Protein AF-A0A4S3PMP7-F1 (afdb_monomer_lite)

Foldseek 3Di:
DPVLLVVLLVCLLVLLVVCLVVLPLVSLLVSLVSCVVVLVVLCPDPVQNNVSNCLSVLSVQLSVCSVVVNSVSSVVSNVVSVVVVVVVVVVVVVD

Organism: NCBI:txid1033734

Secondary structure (DSSP, 8-state):
--TTHHHHHHHHHHHHHHHHHHT-HHHHHHHHHHTHHHHHHHHTSTTTGGGGGHHHHHHHHHHHHHHTT-HHHHHHHHHHHHHHHHHHHHHHHT-

Radius of gyration: 13.04 Å; chains: 1; bounding box: 34×22×33 Å

pLDDT: mean 93.09, std 7.18, range [51.31, 97.94]

Sequence (95 aa):
MEFLFWPFMISSLILSILAVRLKKPSMLVISSILLLPMALYLAATPRFEIWGLVFPLFYVGAAVSLAKRIKWLSLLLIAPNFILIGWIGFSVMNQ

Structure (mmCIF, N/CA/C/O backbone):
data_AF-A0A4S3PMP7-F1
#
_entry.id   AF-A0A4S3PMP7-F1
#
loop_
_atom_site.group_PDB
_atom_site.id
_atom_site.type_symbol
_atom_site.label_atom_id
_atom_site.label_alt_id
_atom_site.label_comp_id
_atom_site.label_asym_id
_atom_site.label_entity_id
_atom_site.label_seq_id
_atom_site.pdbx_PDB_ins_code
_atom_site.Cartn_x
_atom_site.Cartn_y
_atom_site.Cartn_z
_atom_site.occupancy
_atom_site.B_iso_or_equiv
_atom_site.auth_seq_id
_atom_site.auth_comp_id
_atom_site.auth_asym_id
_atom_site.auth_atom_id
_atom_site.pdbx_PDB_model_num
ATOM 1 N N . MET A 1 1 ? 4.835 9.580 -17.888 1.00 51.31 1 MET A N 1
ATOM 2 C CA . MET A 1 1 ? 4.115 8.794 -16.858 1.00 51.31 1 MET A CA 1
ATOM 3 C C . MET A 1 1 ? 5.016 8.368 -15.692 1.00 51.31 1 MET A C 1
ATOM 5 O O . MET A 1 1 ? 4.489 8.113 -14.622 1.00 51.31 1 MET A O 1
ATOM 9 N N . GLU A 1 2 ? 6.348 8.339 -15.836 1.00 62.03 2 GLU A N 1
ATOM 10 C CA . GLU A 1 2 ? 7.266 7.846 -14.786 1.00 62.03 2 GLU A CA 1
ATOM 11 C C . GLU A 1 2 ? 7.484 8.817 -13.612 1.00 62.03 2 GLU A C 1
ATOM 13 O O . GLU A 1 2 ? 7.717 8.386 -12.487 1.00 62.03 2 GLU A O 1
ATOM 18 N N . PHE A 1 3 ? 7.344 10.129 -13.831 1.00 66.38 3 PHE A N 1
ATOM 19 C CA . PHE A 1 3 ? 7.658 11.128 -12.801 1.00 66.38 3 PHE A CA 1
ATOM 20 C C . PHE A 1 3 ? 6.729 11.075 -11.574 1.00 66.38 3 PHE A C 1
ATOM 22 O O . PHE A 1 3 ? 7.154 11.370 -10.463 1.00 66.38 3 PHE A O 1
ATOM 29 N N . LEU A 1 4 ? 5.465 10.674 -11.752 1.00 73.75 4 LEU A N 1
ATOM 30 C CA . LEU A 1 4 ? 4.482 10.597 -10.659 1.00 73.75 4 LEU A CA 1
ATOM 31 C C . LEU A 1 4 ? 4.506 9.255 -9.913 1.00 73.75 4 LEU A C 1
ATOM 33 O O . LEU A 1 4 ? 3.920 9.142 -8.838 1.00 73.75 4 LEU A O 1
ATOM 37 N N . PHE A 1 5 ? 5.209 8.258 -10.449 1.00 84.75 5 PHE A N 1
ATOM 38 C CA . PHE A 1 5 ? 5.272 6.910 -9.891 1.00 84.75 5 PHE A CA 1
ATOM 39 C C . PHE A 1 5 ? 5.880 6.906 -8.482 1.00 84.75 5 PHE A C 1
ATOM 41 O O . PHE A 1 5 ? 5.250 6.476 -7.515 1.00 84.75 5 PHE A O 1
ATOM 48 N N . TRP A 1 6 ? 7.083 7.467 -8.352 1.00 89.62 6 TRP A N 1
ATOM 49 C CA . TRP A 1 6 ? 7.826 7.535 -7.095 1.00 89.62 6 TRP A CA 1
ATOM 50 C C . TRP A 1 6 ? 7.152 8.403 -6.026 1.00 89.62 6 TRP A C 1
ATOM 52 O O . TRP A 1 6 ? 6.952 7.903 -4.914 1.00 89.62 6 TRP A O 1
ATOM 62 N N . PRO A 1 7 ? 6.737 9.653 -6.323 1.00 92.81 7 PRO A N 1
ATOM 63 C CA . PRO A 1 7 ? 6.038 10.484 -5.351 1.00 92.81 7 PRO A CA 1
ATOM 64 C C . PRO A 1 7 ? 4.777 9.823 -4.800 1.00 92.81 7 PRO A C 1
ATOM 66 O O . PRO A 1 7 ? 4.539 9.904 -3.596 1.00 92.81 7 PRO A O 1
ATOM 69 N N . PHE A 1 8 ? 3.986 9.139 -5.633 1.00 93.88 8 PHE A N 1
ATOM 70 C CA . PHE A 1 8 ? 2.772 8.465 -5.172 1.00 93.88 8 PHE A CA 1
ATOM 71 C C . PHE A 1 8 ? 3.062 7.220 -4.337 1.00 93.88 8 PHE A C 1
ATOM 73 O O . PHE A 1 8 ? 2.442 7.058 -3.285 1.00 93.88 8 PHE A O 1
ATOM 80 N N . MET A 1 9 ? 4.041 6.394 -4.722 1.00 93.69 9 MET A N 1
ATOM 81 C CA . MET A 1 9 ? 4.471 5.259 -3.898 1.00 93.69 9 MET A CA 1
ATOM 82 C C . MET A 1 9 ? 4.947 5.712 -2.516 1.00 93.69 9 MET A C 1
ATOM 84 O O . MET A 1 9 ? 4.442 5.228 -1.504 1.00 93.69 9 MET A O 1
ATOM 88 N N . ILE A 1 10 ? 5.869 6.677 -2.458 1.00 94.81 10 ILE A N 1
ATOM 89 C CA . ILE A 1 10 ? 6.423 7.176 -1.191 1.00 94.81 10 ILE A CA 1
ATOM 90 C C . ILE A 1 10 ? 5.315 7.819 -0.350 1.00 94.81 10 ILE A C 1
ATOM 92 O O . ILE A 1 10 ? 5.189 7.532 0.843 1.00 94.81 10 ILE A O 1
ATOM 96 N N . SER A 1 11 ? 4.462 8.632 -0.978 1.00 96.00 11 SER A N 1
ATOM 97 C CA . SER A 1 11 ? 3.318 9.252 -0.307 1.00 96.00 11 SER A CA 1
ATOM 98 C C . SER A 1 11 ? 2.364 8.200 0.261 1.00 96.00 11 SER A C 1
ATOM 100 O O . SER A 1 11 ? 1.913 8.357 1.391 1.00 96.00 11 SER A O 1
ATOM 102 N N . SER A 1 12 ? 2.103 7.097 -0.453 1.00 96.62 12 SER A N 1
ATOM 103 C CA . SER A 1 12 ? 1.248 6.004 0.032 1.00 96.62 12 SER A CA 1
ATOM 104 C C . SER A 1 12 ? 1.792 5.357 1.314 1.00 96.62 12 SER A C 1
ATOM 106 O O . SER A 1 12 ? 1.018 5.142 2.256 1.00 96.62 12 SER A O 1
ATOM 108 N N . LEU A 1 13 ? 3.116 5.141 1.396 1.00 96.69 13 LEU A N 1
ATOM 109 C CA . LEU A 1 13 ? 3.795 4.593 2.573 1.00 96.69 13 LEU A CA 1
ATOM 110 C C . LEU A 1 13 ? 3.666 5.543 3.765 1.00 96.69 13 LEU A C 1
ATOM 112 O O . LEU A 1 13 ? 3.219 5.129 4.838 1.00 96.69 13 LEU A O 1
ATOM 116 N N . ILE A 1 14 ? 3.996 6.823 3.570 1.00 97.50 14 ILE A N 1
ATOM 117 C CA . ILE A 1 14 ? 3.908 7.847 4.620 1.00 97.50 14 ILE A CA 1
ATOM 118 C C . ILE A 1 14 ? 2.470 7.943 5.136 1.00 97.50 14 ILE A C 1
ATOM 120 O O . ILE A 1 14 ? 2.233 7.900 6.347 1.00 97.50 14 ILE A O 1
ATOM 124 N N . LEU A 1 15 ? 1.498 8.005 4.224 1.00 97.31 15 LEU A N 1
ATOM 125 C CA . LEU A 1 15 ? 0.084 8.098 4.567 1.00 97.31 15 LEU A CA 1
ATOM 126 C C . LEU A 1 15 ? -0.397 6.850 5.323 1.00 97.31 15 LEU A C 1
ATOM 128 O O . LEU A 1 15 ? -1.182 6.978 6.258 1.00 97.31 15 LEU A O 1
ATOM 132 N N . SER A 1 16 ? 0.129 5.662 5.002 1.00 96.88 16 SER A N 1
ATOM 133 C CA . SER A 1 16 ? -0.219 4.423 5.706 1.00 96.88 16 SER A CA 1
ATOM 134 C C . SER A 1 16 ? 0.292 4.400 7.152 1.00 96.88 16 SER A C 1
ATOM 136 O O . SER A 1 16 ? -0.435 3.993 8.061 1.00 96.88 16 SER A O 1
ATOM 138 N N . ILE A 1 17 ? 1.495 4.931 7.403 1.00 96.94 17 ILE A N 1
ATOM 139 C CA . ILE A 1 17 ? 2.038 5.084 8.762 1.00 96.94 17 ILE A CA 1
ATOM 140 C C . ILE A 1 17 ? 1.186 6.082 9.547 1.00 96.94 17 ILE A C 1
ATOM 142 O O . ILE A 1 17 ? 0.796 5.808 10.687 1.00 96.94 17 ILE A O 1
ATOM 146 N N . LEU A 1 18 ? 0.869 7.229 8.937 1.00 97.38 18 LEU A N 1
ATOM 147 C CA . LEU A 1 18 ? 0.005 8.240 9.545 1.00 97.38 18 LEU A CA 1
ATOM 148 C C . LEU A 1 18 ? -1.382 7.672 9.855 1.00 97.38 18 LEU A C 1
ATOM 150 O O . LEU A 1 18 ? -1.899 7.914 10.943 1.00 97.38 18 LEU A O 1
ATOM 154 N N . ALA A 1 19 ? -1.950 6.857 8.967 1.00 96.56 19 ALA A N 1
ATOM 155 C CA . ALA A 1 19 ? -3.245 6.223 9.166 1.00 96.56 19 ALA A CA 1
ATOM 156 C C . ALA A 1 19 ? -3.279 5.350 10.424 1.00 96.56 19 ALA A C 1
ATOM 158 O O . ALA A 1 19 ? -4.191 5.478 11.243 1.00 96.56 19 ALA A O 1
ATOM 159 N N . VAL A 1 20 ? -2.264 4.498 10.615 1.00 95.75 20 VAL A N 1
ATOM 160 C CA . VAL A 1 20 ? -2.164 3.611 11.784 1.00 95.75 20 VAL A CA 1
ATOM 161 C C . VAL A 1 20 ? -1.926 4.413 13.066 1.00 95.75 20 VAL A C 1
ATOM 163 O O . VAL A 1 20 ? -2.574 4.145 14.081 1.00 95.75 20 VAL A O 1
ATOM 166 N N . ARG A 1 21 ? -1.055 5.433 13.029 1.00 96.00 21 ARG A N 1
ATOM 167 C CA . ARG A 1 21 ? -0.775 6.302 14.189 1.00 96.00 21 ARG A CA 1
ATOM 168 C C . ARG A 1 21 ? -1.999 7.115 14.611 1.00 96.00 21 ARG A C 1
ATOM 170 O O . ARG A 1 21 ? -2.336 7.146 15.792 1.00 96.00 21 ARG A O 1
ATOM 177 N N . LEU A 1 22 ? -2.690 7.720 13.646 1.00 96.25 22 LEU A N 1
ATOM 178 C CA . LEU A 1 22 ? -3.891 8.533 13.863 1.00 96.25 22 LEU A CA 1
ATOM 179 C C . LEU A 1 22 ? -5.167 7.690 14.017 1.00 96.25 22 LEU A C 1
ATOM 181 O O . LEU A 1 22 ? -6.227 8.246 14.294 1.00 96.25 22 LEU A O 1
ATOM 185 N N . LYS A 1 23 ? -5.081 6.361 13.847 1.00 93.81 23 LYS A N 1
ATOM 186 C CA . LYS A 1 23 ? -6.212 5.415 13.855 1.00 93.81 23 LYS A CA 1
ATOM 187 C C . LYS A 1 23 ? -7.318 5.793 12.852 1.00 93.81 23 LYS A C 1
ATOM 189 O O . LYS A 1 23 ? -8.498 5.585 13.126 1.00 93.81 23 LYS A O 1
ATOM 194 N N . LYS A 1 24 ? -6.946 6.356 11.697 1.00 96.12 24 LYS A N 1
ATOM 195 C CA . LYS A 1 24 ? -7.873 6.810 10.645 1.00 96.12 24 LYS A CA 1
ATOM 196 C C . LYS A 1 24 ? -7.863 5.830 9.463 1.00 96.12 24 LYS A C 1
ATOM 198 O O . LYS A 1 24 ? -6.997 5.952 8.600 1.00 96.12 24 LYS A O 1
ATOM 203 N N . PRO A 1 25 ? -8.813 4.878 9.371 1.00 94.19 25 PRO A N 1
ATOM 204 C CA . PRO A 1 25 ? -8.822 3.872 8.303 1.00 94.19 25 PRO A CA 1
ATOM 205 C C . PRO A 1 25 ? -9.028 4.468 6.905 1.00 94.19 25 PRO A C 1
ATOM 207 O O . PRO A 1 25 ? -8.518 3.917 5.935 1.00 94.19 25 PRO A O 1
ATOM 210 N N . SER A 1 26 ? -9.692 5.623 6.787 1.00 96.38 26 SER A N 1
ATOM 211 C CA . SER A 1 26 ? -9.862 6.326 5.508 1.00 96.38 26 SER A CA 1
ATOM 212 C C . SER A 1 26 ? -8.531 6.692 4.843 1.00 96.38 26 SER A C 1
ATOM 214 O O . SER A 1 26 ? -8.429 6.651 3.621 1.00 96.38 26 SER A O 1
ATOM 216 N N . MET A 1 27 ? -7.485 6.975 5.625 1.00 97.25 27 MET A N 1
ATOM 217 C CA . MET A 1 27 ? -6.153 7.260 5.085 1.00 97.25 27 MET A CA 1
ATOM 218 C C . MET A 1 27 ? -5.524 6.029 4.416 1.00 97.25 27 MET A C 1
ATOM 220 O O . MET A 1 27 ? -4.829 6.188 3.422 1.00 97.25 27 MET A O 1
ATOM 224 N N . LEU A 1 28 ? -5.816 4.805 4.877 1.00 97.06 28 LEU A N 1
ATOM 225 C CA . LEU A 1 28 ? -5.344 3.582 4.211 1.00 97.06 28 LEU A CA 1
ATOM 226 C C . LEU A 1 28 ? -6.055 3.338 2.875 1.00 97.06 28 LEU A C 1
ATOM 228 O O . LEU A 1 28 ? -5.435 2.853 1.933 1.00 97.06 28 LEU A O 1
ATOM 232 N N . VAL A 1 29 ? -7.328 3.725 2.759 1.00 97.44 29 VAL A N 1
ATOM 233 C CA . VAL A 1 29 ? -8.046 3.676 1.474 1.00 97.44 29 VAL A CA 1
ATOM 234 C C . VAL A 1 29 ? -7.412 4.643 0.475 1.00 97.44 29 VAL A C 1
ATOM 236 O O . VAL A 1 29 ? -7.175 4.278 -0.672 1.00 97.44 29 VAL A O 1
ATOM 239 N N . ILE A 1 30 ? -7.055 5.849 0.923 1.00 97.31 30 ILE A N 1
ATOM 240 C CA . ILE A 1 30 ? -6.335 6.814 0.086 1.00 97.31 30 ILE A CA 1
ATOM 241 C C . ILE A 1 30 ? -4.961 6.247 -0.312 1.00 97.31 30 ILE A C 1
ATOM 243 O O . ILE A 1 30 ? -4.637 6.254 -1.496 1.00 97.31 30 ILE A O 1
ATOM 247 N N . SER A 1 31 ? -4.198 5.657 0.621 1.00 96.81 31 SER A N 1
ATOM 248 C CA . SER A 1 31 ? -2.942 4.954 0.300 1.00 96.81 31 SER A CA 1
ATOM 249 C C . SER A 1 31 ? -3.126 3.884 -0.779 1.00 96.81 31 SER A C 1
ATOM 251 O O . SER A 1 31 ? -2.299 3.795 -1.680 1.00 96.81 31 SER A O 1
ATOM 253 N N . SER A 1 32 ? -4.214 3.107 -0.727 1.00 96.56 32 SER A N 1
ATOM 254 C CA . SER A 1 32 ? -4.540 2.107 -1.753 1.00 96.56 32 SER A CA 1
ATOM 255 C C . SER A 1 32 ? -4.682 2.723 -3.141 1.00 96.56 32 SER A C 1
ATOM 257 O O . SER A 1 32 ? -4.193 2.146 -4.106 1.00 96.56 32 SER A O 1
ATOM 259 N N . ILE A 1 33 ? -5.338 3.881 -3.248 1.00 96.44 33 ILE A N 1
ATOM 260 C CA . ILE A 1 33 ? -5.541 4.575 -4.526 1.00 96.44 33 ILE A CA 1
ATOM 261 C C . ILE A 1 33 ? -4.211 5.121 -5.053 1.00 96.44 33 ILE A C 1
ATOM 263 O O . ILE A 1 33 ? -3.903 4.939 -6.229 1.00 96.44 33 ILE A O 1
ATOM 267 N N . L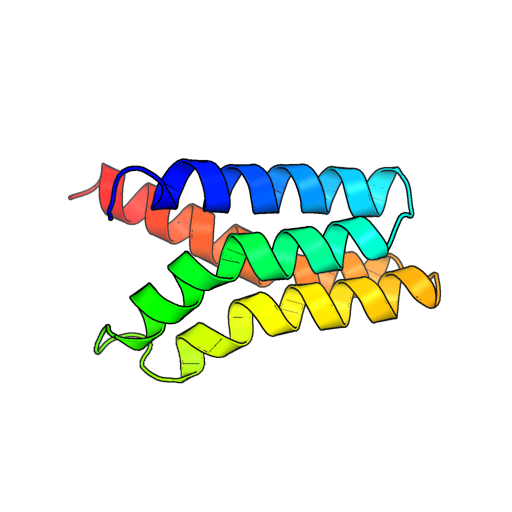EU A 1 34 ? -3.387 5.726 -4.187 1.00 95.56 34 LEU A N 1
ATOM 268 C CA . LEU A 1 34 ? -2.051 6.196 -4.575 1.00 95.56 34 LEU A CA 1
ATOM 269 C C . LEU A 1 34 ? -1.137 5.058 -5.047 1.00 95.56 34 LEU A C 1
ATOM 271 O O . LEU A 1 34 ? -0.239 5.294 -5.849 1.00 95.56 34 LEU A O 1
ATOM 275 N N . LEU A 1 35 ? -1.359 3.833 -4.567 1.00 94.50 35 LEU A N 1
ATOM 276 C CA . LEU A 1 35 ? -0.578 2.664 -4.958 1.00 94.50 35 LEU A CA 1
ATOM 277 C C . LEU A 1 35 ? -1.025 2.058 -6.308 1.00 94.50 35 LEU A C 1
ATOM 279 O O . LEU A 1 35 ? -0.317 1.218 -6.862 1.00 94.50 35 LEU A O 1
ATOM 283 N N . LEU A 1 36 ? -2.171 2.468 -6.869 1.00 93.75 36 LEU A N 1
ATOM 284 C CA . LEU A 1 36 ? -2.703 1.900 -8.118 1.00 93.75 36 LEU A CA 1
ATOM 285 C C . LEU A 1 36 ? -1.764 2.048 -9.323 1.00 93.75 36 LEU A C 1
ATOM 287 O O . LEU A 1 36 ? -1.589 1.056 -10.028 1.00 93.75 36 LEU A O 1
ATOM 291 N N . PRO A 1 37 ? -1.122 3.207 -9.579 1.00 91.50 37 PRO A N 1
ATOM 292 C CA . PRO A 1 37 ? -0.178 3.327 -10.689 1.00 91.50 37 PRO A CA 1
ATOM 293 C C . PRO A 1 37 ? 0.973 2.317 -10.585 1.00 91.50 37 PRO A C 1
ATOM 295 O O . PRO A 1 37 ? 1.371 1.739 -11.593 1.00 91.50 37 PRO A O 1
ATOM 298 N N . MET A 1 38 ? 1.453 2.044 -9.364 1.00 91.25 38 MET A N 1
ATOM 299 C CA . MET A 1 38 ? 2.463 1.014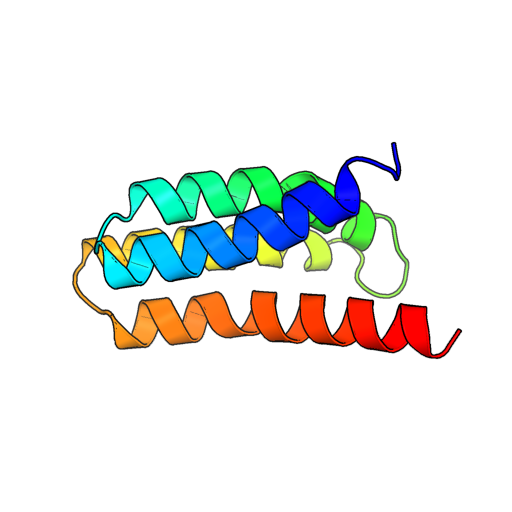 -9.107 1.00 91.25 38 MET A CA 1
ATOM 300 C C . MET A 1 38 ? 1.935 -0.392 -9.373 1.00 91.25 38 MET A C 1
ATOM 302 O O . MET A 1 38 ? 2.594 -1.184 -10.039 1.00 91.25 38 MET A O 1
ATOM 306 N N . ALA A 1 39 ? 0.741 -0.696 -8.878 1.00 92.75 39 ALA A N 1
ATOM 307 C CA . ALA A 1 39 ? 0.114 -1.997 -9.058 1.00 92.75 39 ALA A CA 1
ATOM 308 C C . ALA A 1 39 ? -0.138 -2.321 -10.538 1.00 92.75 39 ALA A C 1
ATOM 310 O O . ALA A 1 39 ? 0.151 -3.428 -10.985 1.00 92.75 39 ALA A O 1
ATOM 311 N N . LEU A 1 40 ? -0.623 -1.339 -11.304 1.00 92.12 40 LEU A N 1
ATOM 312 C CA . LEU A 1 40 ? -0.841 -1.458 -12.747 1.00 92.12 40 LEU A CA 1
ATOM 313 C C . LEU A 1 40 ? 0.477 -1.627 -13.506 1.00 92.12 40 LEU A C 1
ATOM 315 O O . LEU A 1 40 ? 0.555 -2.451 -14.412 1.00 92.12 40 LEU A O 1
ATOM 319 N N . TYR A 1 41 ? 1.520 -0.888 -13.115 1.00 89.94 41 TYR A N 1
ATOM 320 C CA . TYR A 1 41 ? 2.853 -1.043 -13.691 1.00 89.94 41 TYR A CA 1
ATOM 321 C C . TYR A 1 41 ? 3.407 -2.449 -13.456 1.00 89.94 41 TYR A C 1
ATOM 323 O O . TYR A 1 41 ? 3.801 -3.114 -14.408 1.00 89.94 41 TYR A O 1
ATOM 331 N N . LEU A 1 42 ? 3.379 -2.932 -12.210 1.00 89.56 42 LEU A N 1
ATOM 332 C CA . LEU A 1 42 ? 3.809 -4.290 -11.874 1.00 89.56 42 LEU A CA 1
ATOM 333 C C . LEU A 1 42 ? 3.004 -5.324 -12.655 1.00 89.56 42 LEU A C 1
ATOM 335 O O . LEU A 1 42 ? 3.582 -6.289 -13.151 1.00 89.56 42 LEU A O 1
ATOM 339 N N . ALA A 1 43 ? 1.703 -5.089 -12.837 1.00 91.94 43 ALA A N 1
ATOM 340 C CA . ALA A 1 43 ? 0.855 -6.008 -13.576 1.00 91.94 43 ALA A CA 1
ATOM 341 C C . ALA A 1 43 ? 1.159 -6.111 -15.069 1.00 91.94 43 ALA A C 1
ATOM 343 O O . ALA A 1 43 ? 0.910 -7.152 -15.674 1.00 91.94 43 ALA A O 1
ATOM 344 N N . ALA A 1 44 ? 1.762 -5.074 -15.644 1.00 90.00 44 ALA A N 1
ATOM 345 C CA . ALA A 1 44 ? 2.269 -5.098 -17.007 1.00 90.00 44 ALA A CA 1
ATOM 346 C C . ALA A 1 44 ? 3.648 -5.780 -17.134 1.00 90.00 44 ALA A C 1
ATOM 348 O O . ALA A 1 44 ? 4.135 -5.953 -18.250 1.00 90.00 44 ALA A O 1
ATOM 349 N N . THR A 1 45 ? 4.297 -6.165 -16.025 1.00 87.81 45 THR A N 1
ATOM 350 C CA . THR A 1 45 ? 5.614 -6.825 -16.055 1.00 87.81 45 THR A CA 1
ATOM 351 C C . THR A 1 45 ? 5.502 -8.354 -15.988 1.00 87.81 45 THR A C 1
ATOM 353 O O . THR A 1 45 ? 4.725 -8.862 -15.178 1.00 87.81 45 THR A O 1
ATOM 356 N N . PRO A 1 46 ? 6.342 -9.114 -16.726 1.00 86.06 46 PRO A N 1
ATOM 357 C CA . PRO A 1 46 ? 6.312 -10.585 -16.720 1.00 86.06 46 PRO A CA 1
ATOM 358 C C . PRO A 1 46 ? 6.598 -11.215 -15.353 1.00 86.06 46 PRO A C 1
ATOM 360 O O . PRO A 1 46 ? 6.267 -12.366 -15.108 1.00 86.06 46 PRO A O 1
ATOM 363 N N . ARG A 1 47 ? 7.270 -10.481 -14.457 1.00 87.38 47 ARG A N 1
ATOM 364 C CA . ARG A 1 47 ? 7.648 -10.994 -13.135 1.00 87.38 47 ARG A CA 1
ATOM 365 C C . ARG A 1 47 ? 6.461 -11.062 -12.172 1.00 87.38 47 ARG A C 1
ATOM 367 O O . ARG A 1 47 ? 6.460 -11.924 -11.301 1.00 87.38 47 ARG A O 1
ATOM 374 N N . PHE A 1 48 ? 5.508 -10.139 -12.284 1.00 88.31 48 PHE A N 1
ATOM 375 C CA . PHE A 1 48 ? 4.378 -10.047 -11.357 1.00 88.31 48 PHE A CA 1
ATOM 376 C C . PHE A 1 48 ? 3.049 -10.386 -12.019 1.00 88.31 48 PHE A C 1
ATOM 378 O O . PHE A 1 48 ? 2.203 -10.987 -11.362 1.00 88.31 48 PHE A O 1
ATOM 385 N N . GLU A 1 49 ? 2.858 -10.023 -13.289 1.00 91.00 49 GLU A N 1
ATOM 386 C CA . GLU A 1 49 ? 1.586 -10.202 -13.988 1.00 91.00 49 GLU A CA 1
ATOM 387 C C . GLU A 1 49 ? 0.405 -9.723 -13.115 1.00 91.00 49 GLU A C 1
ATOM 389 O O . GLU A 1 49 ? 0.522 -8.814 -12.292 1.00 91.00 49 GLU A O 1
ATOM 394 N N . ILE A 1 50 ? -0.752 -10.372 -13.201 1.00 90.62 50 ILE A N 1
ATOM 395 C CA . ILE A 1 50 ? -1.951 -9.957 -12.471 1.00 90.62 50 ILE A CA 1
ATOM 396 C C . ILE A 1 50 ? -1.774 -9.884 -10.940 1.00 90.62 50 ILE A C 1
ATOM 398 O O . ILE A 1 50 ? -2.520 -9.164 -10.272 1.00 90.62 50 ILE A O 1
ATOM 402 N N . TRP A 1 51 ? -0.758 -10.548 -10.372 1.00 89.88 51 TRP A N 1
ATOM 403 C CA . TRP A 1 51 ? -0.451 -10.487 -8.940 1.00 89.88 51 TRP A CA 1
ATOM 404 C C . TRP A 1 51 ? -0.014 -9.096 -8.470 1.00 89.88 51 TRP A C 1
ATOM 406 O O . TRP A 1 51 ? -0.180 -8.778 -7.292 1.00 89.88 51 TRP A O 1
ATOM 416 N N . GLY A 1 52 ? 0.451 -8.223 -9.371 1.00 90.19 52 GLY A N 1
ATOM 417 C CA . GLY A 1 52 ? 0.725 -6.816 -9.055 1.00 90.19 52 GLY A CA 1
ATOM 418 C C . GLY A 1 52 ? -0.495 -6.066 -8.495 1.00 90.19 52 GLY A C 1
ATOM 419 O O . GLY A 1 52 ? -0.345 -5.151 -7.684 1.00 90.19 52 GLY A O 1
ATOM 420 N N . LEU A 1 53 ? -1.715 -6.495 -8.842 1.00 93.19 53 LEU A N 1
ATOM 421 C CA . LEU A 1 53 ? -2.968 -5.884 -8.381 1.00 93.19 53 LEU A CA 1
ATOM 422 C C . LEU A 1 53 ? -3.338 -6.231 -6.932 1.00 93.19 53 LEU A C 1
ATOM 424 O O . LEU A 1 53 ? -4.257 -5.630 -6.3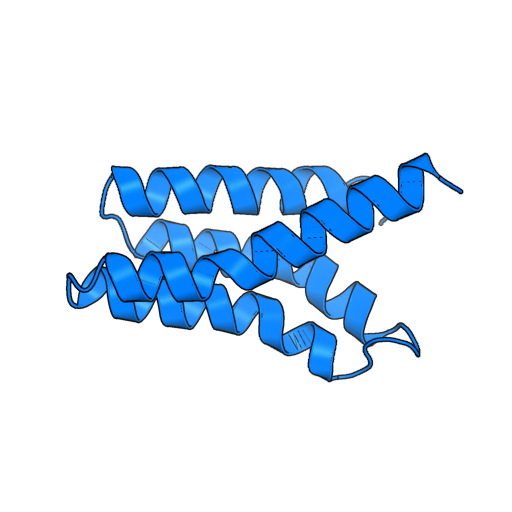75 1.00 93.19 53 LEU A O 1
ATOM 428 N N . VAL A 1 54 ? -2.630 -7.166 -6.296 1.00 95.69 54 VAL A N 1
ATOM 429 C CA . VAL A 1 54 ? -2.899 -7.558 -4.904 1.00 95.69 54 VAL A CA 1
ATOM 430 C C . VAL A 1 54 ? -2.396 -6.502 -3.910 1.00 95.69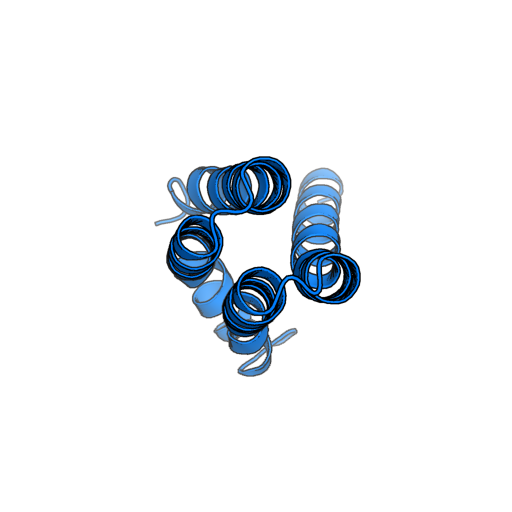 54 VAL A C 1
ATOM 432 O O . VAL A 1 54 ? -2.980 -6.328 -2.841 1.00 95.69 54 VAL A O 1
ATOM 435 N N . PHE A 1 55 ? -1.364 -5.730 -4.257 1.00 94.06 55 PHE A N 1
ATOM 436 C CA . PHE A 1 55 ? -0.742 -4.770 -3.334 1.00 94.06 55 PHE A CA 1
ATOM 437 C C . PHE A 1 55 ? -1.676 -3.644 -2.837 1.00 94.06 55 PHE A C 1
ATOM 439 O O . PHE A 1 55 ? -1.711 -3.371 -1.632 1.00 94.06 55 PHE A O 1
ATOM 446 N N . PRO A 1 56 ? -2.518 -3.025 -3.686 1.00 95.75 56 PRO A N 1
ATOM 447 C CA . PRO A 1 56 ? -3.568 -2.120 -3.219 1.00 95.75 56 PRO A CA 1
ATOM 448 C C . PRO A 1 56 ? -4.571 -2.808 -2.278 1.00 95.75 56 PRO A C 1
ATOM 450 O O . PRO A 1 56 ? -4.968 -2.232 -1.264 1.00 95.75 56 PRO A O 1
ATOM 453 N N . LEU A 1 57 ? -4.935 -4.070 -2.546 1.00 96.69 57 LEU A N 1
ATOM 454 C CA . LEU A 1 57 ? -5.890 -4.818 -1.717 1.00 96.69 57 LEU A CA 1
ATOM 455 C C . LEU A 1 57 ? -5.379 -5.026 -0.288 1.00 96.69 57 LEU A C 1
ATOM 457 O O . LEU A 1 57 ? -6.174 -4.993 0.652 1.00 96.69 57 LEU A O 1
ATOM 461 N N . PHE A 1 58 ? -4.065 -5.157 -0.095 1.00 97.44 58 PHE A N 1
ATOM 462 C CA . PHE A 1 58 ? -3.474 -5.195 1.241 1.00 97.44 58 PHE A CA 1
ATOM 463 C C . PHE A 1 58 ? -3.758 -3.921 2.048 1.00 97.44 58 PHE A C 1
ATOM 465 O O . PHE A 1 58 ? -4.081 -4.010 3.235 1.00 97.44 58 PHE A O 1
ATOM 472 N N . TYR A 1 59 ? -3.740 -2.741 1.419 1.00 97.50 59 TYR A N 1
ATOM 473 C CA . TYR A 1 59 ? -4.126 -1.501 2.096 1.00 97.50 59 TYR A CA 1
ATOM 474 C C . TYR A 1 59 ? -5.618 -1.438 2.419 1.00 97.50 59 TYR A C 1
ATOM 476 O O . TYR A 1 59 ? -5.982 -0.986 3.507 1.00 97.50 59 TYR A O 1
ATOM 484 N N . VAL A 1 60 ? -6.483 -1.946 1.538 1.00 97.69 60 VAL A N 1
ATOM 485 C CA . VAL A 1 60 ? -7.922 -2.061 1.823 1.00 97.69 60 VAL A CA 1
ATOM 486 C C . VAL A 1 60 ? -8.165 -3.003 3.007 1.00 97.69 60 VAL A C 1
ATOM 488 O O . VAL A 1 60 ? -8.865 -2.643 3.956 1.00 97.69 60 VAL A O 1
ATOM 491 N N . GLY A 1 61 ? -7.530 -4.177 3.019 1.00 97.06 61 GLY A N 1
ATOM 492 C CA . GLY A 1 61 ? -7.601 -5.117 4.140 1.00 97.06 61 GLY A CA 1
ATOM 493 C C . GLY A 1 61 ? -7.071 -4.512 5.443 1.00 97.06 61 GLY A C 1
ATOM 494 O O . GLY A 1 61 ? -7.664 -4.693 6.515 1.00 97.06 61 GLY A O 1
ATOM 495 N N . ALA A 1 62 ? -5.993 -3.731 5.364 1.00 97.44 62 ALA A N 1
ATOM 496 C CA . ALA A 1 62 ? -5.450 -3.008 6.503 1.00 97.44 62 ALA A CA 1
ATOM 497 C C . ALA A 1 62 ? -6.419 -1.936 7.020 1.00 97.44 62 ALA A C 1
ATOM 499 O O . ALA A 1 62 ? -6.527 -1.767 8.238 1.00 97.44 62 ALA A O 1
ATOM 500 N N . ALA A 1 63 ? -7.145 -1.249 6.130 1.00 97.75 63 ALA A N 1
ATOM 501 C CA . ALA A 1 63 ? -8.173 -0.272 6.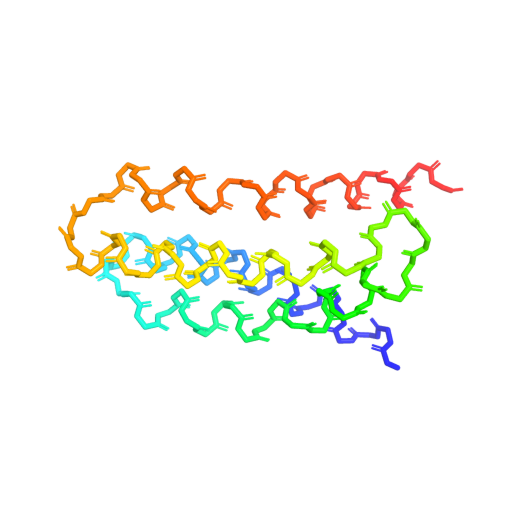482 1.00 97.75 63 ALA A CA 1
ATOM 502 C C . ALA A 1 63 ? -9.326 -0.930 7.249 1.00 97.75 63 ALA A C 1
ATOM 504 O O . ALA A 1 63 ? -9.714 -0.445 8.312 1.00 97.75 63 ALA A O 1
ATOM 505 N N . VAL A 1 64 ? -9.816 -2.076 6.762 1.00 97.94 64 VAL A N 1
ATOM 506 C CA . VAL A 1 64 ? -10.867 -2.863 7.430 1.00 97.94 64 VAL A CA 1
ATOM 507 C C . VAL A 1 64 ? -10.397 -3.348 8.803 1.00 97.94 64 VAL A C 1
ATOM 509 O O . VAL A 1 64 ? -11.117 -3.219 9.794 1.00 97.94 64 VAL A O 1
ATOM 512 N N . SER A 1 65 ? -9.168 -3.856 8.893 1.00 97.56 65 SER A N 1
ATOM 513 C CA . SER A 1 65 ? -8.581 -4.327 10.154 1.00 97.56 65 SER A CA 1
ATOM 514 C C . SER A 1 65 ? -8.425 -3.193 11.172 1.00 97.56 65 SER A C 1
ATOM 516 O O . SER A 1 65 ? -8.754 -3.357 12.349 1.00 97.56 65 SER A O 1
ATOM 518 N N . LEU A 1 66 ? -7.989 -2.014 10.716 1.00 97.31 66 LEU A N 1
ATOM 519 C CA . LEU A 1 66 ? -7.860 -0.824 11.554 1.00 97.31 66 LEU A CA 1
ATOM 520 C C . LEU A 1 66 ? -9.226 -0.299 12.016 1.00 97.31 66 LEU A C 1
ATOM 522 O O . LEU A 1 66 ? -9.362 0.076 13.180 1.00 97.31 66 LEU A O 1
ATOM 526 N N . ALA A 1 67 ? -10.246 -0.334 11.150 1.00 96.69 67 ALA A N 1
ATOM 527 C CA . ALA A 1 67 ? -11.624 0.023 11.497 1.00 96.69 67 ALA A CA 1
ATOM 528 C C . ALA A 1 67 ? -12.199 -0.898 12.588 1.00 96.69 67 ALA A C 1
ATOM 530 O O . ALA A 1 67 ? -12.869 -0.430 13.507 1.00 96.69 67 ALA A O 1
ATOM 531 N N . LYS A 1 68 ? -11.846 -2.190 12.560 1.00 96.06 68 LYS A N 1
ATOM 532 C CA . LYS A 1 68 ? -12.168 -3.170 13.615 1.00 96.06 68 LYS A CA 1
ATOM 533 C C . LYS A 1 68 ? -11.282 -3.056 14.867 1.00 96.06 68 LYS A C 1
ATOM 535 O O . LYS A 1 68 ? -11.380 -3.888 15.761 1.00 96.06 68 LYS A O 1
ATOM 540 N N . ARG A 1 69 ? -10.416 -2.036 14.954 1.00 93.81 69 ARG A N 1
ATOM 541 C CA . ARG A 1 69 ? -9.439 -1.803 16.040 1.00 93.81 69 ARG A CA 1
ATOM 542 C C . ARG A 1 69 ? -8.364 -2.894 16.191 1.00 93.81 69 ARG A C 1
ATOM 544 O O . ARG A 1 69 ? -7.629 -2.887 17.178 1.00 93.81 69 ARG A O 1
ATOM 551 N N . ILE A 1 70 ? -8.190 -3.769 15.199 1.00 95.94 70 ILE A N 1
ATOM 552 C CA . ILE A 1 70 ? -7.180 -4.839 15.198 1.00 95.94 70 ILE A CA 1
ATOM 553 C C . ILE A 1 70 ? -5.876 -4.297 14.594 1.00 95.94 70 ILE A C 1
ATOM 555 O O . ILE A 1 70 ? -5.542 -4.527 13.431 1.00 95.94 70 ILE A O 1
ATOM 559 N N . LYS A 1 71 ? -5.129 -3.525 15.393 1.00 93.50 71 LYS A N 1
ATOM 560 C CA . LYS A 1 71 ? -3.924 -2.812 14.926 1.00 93.50 71 LYS A CA 1
ATOM 561 C C . LYS A 1 71 ? -2.829 -3.735 14.395 1.00 93.50 71 LYS A C 1
ATOM 563 O O . LYS A 1 71 ? -2.213 -3.408 13.387 1.00 93.50 71 LYS A O 1
ATOM 568 N N . TRP A 1 72 ? -2.577 -4.857 15.067 1.00 95.75 72 TRP A N 1
ATOM 569 C CA . TRP A 1 72 ? -1.501 -5.771 14.676 1.00 95.75 72 TRP A CA 1
ATOM 570 C C . TRP A 1 72 ? -1.752 -6.382 13.292 1.00 95.75 72 TRP A C 1
ATOM 572 O O . TRP A 1 72 ? -0.853 -6.396 12.460 1.00 95.75 72 TRP A O 1
ATOM 582 N N . LEU A 1 73 ? -3.001 -6.760 13.000 1.00 96.19 73 LEU A N 1
ATOM 583 C CA . LEU A 1 73 ? -3.390 -7.255 11.678 1.00 96.19 73 LEU A CA 1
ATOM 584 C C . LEU A 1 73 ? -3.269 -6.168 10.601 1.00 96.19 73 LEU A C 1
ATOM 586 O O . LEU A 1 73 ? -2.808 -6.442 9.500 1.00 96.19 73 LEU A O 1
ATOM 590 N N . SER A 1 74 ? -3.627 -4.921 10.927 1.00 95.81 74 SER A N 1
ATOM 591 C CA . SER A 1 74 ? -3.423 -3.783 10.022 1.00 95.81 74 SER A CA 1
ATOM 592 C C . SER A 1 74 ? -1.939 -3.587 9.680 1.00 95.81 74 SER A C 1
ATOM 594 O O . SER A 1 74 ? -1.599 -3.456 8.509 1.00 95.81 74 SER A O 1
ATOM 596 N N . LEU A 1 75 ? -1.047 -3.650 10.677 1.00 96.50 75 LEU A N 1
ATOM 597 C CA . LEU A 1 75 ? 0.405 -3.573 10.468 1.00 96.50 75 LEU A CA 1
ATOM 598 C C . LEU A 1 75 ? 0.933 -4.736 9.620 1.00 96.50 75 LEU A C 1
ATOM 600 O O . LEU A 1 75 ? 1.717 -4.506 8.703 1.00 96.50 75 LEU A O 1
ATOM 604 N N . LEU A 1 76 ? 0.476 -5.959 9.896 1.00 97.62 76 LEU A N 1
ATOM 605 C CA . LEU A 1 76 ? 0.852 -7.150 9.134 1.00 97.62 76 LEU A CA 1
ATOM 606 C C . LEU A 1 76 ? 0.455 -7.011 7.662 1.00 97.62 76 LEU A C 1
ATOM 608 O O . LEU A 1 76 ? 1.263 -7.296 6.786 1.00 97.62 76 LEU A O 1
ATOM 612 N N . LEU A 1 77 ? -0.754 -6.519 7.387 1.00 97.38 77 LEU A N 1
ATOM 613 C CA . LEU A 1 77 ? -1.242 -6.318 6.022 1.00 97.38 77 LEU A CA 1
ATOM 614 C C . LEU A 1 77 ? -0.519 -5.180 5.295 1.00 97.38 77 LEU A C 1
ATOM 616 O O . LEU A 1 77 ? -0.373 -5.237 4.085 1.00 97.38 77 LEU A O 1
ATOM 620 N N . ILE A 1 78 ? -0.030 -4.161 5.999 1.00 97.19 78 ILE A N 1
ATOM 621 C CA . ILE A 1 78 ? 0.737 -3.070 5.381 1.00 97.19 78 ILE A CA 1
ATOM 622 C C . ILE A 1 78 ? 2.169 -3.513 5.019 1.00 97.19 78 ILE A C 1
ATOM 624 O O . ILE A 1 78 ? 2.744 -3.000 4.058 1.00 97.19 78 ILE A O 1
ATOM 628 N N . ALA A 1 79 ? 2.748 -4.467 5.754 1.00 97.31 79 ALA A N 1
ATOM 629 C CA . ALA A 1 79 ? 4.151 -4.860 5.614 1.00 97.31 79 ALA A CA 1
ATOM 630 C C . ALA A 1 79 ? 4.568 -5.341 4.201 1.00 97.31 79 ALA A C 1
ATOM 632 O O . ALA A 1 79 ? 5.619 -4.890 3.740 1.00 97.31 79 ALA A O 1
ATOM 633 N N . PRO A 1 80 ? 3.787 -6.163 3.465 1.00 96.00 80 PRO A N 1
ATOM 634 C CA . PRO A 1 80 ? 4.119 -6.551 2.092 1.00 96.00 80 PRO A CA 1
ATOM 635 C C . PRO A 1 80 ? 4.371 -5.362 1.158 1.00 96.00 80 PRO A C 1
ATOM 637 O O . PRO A 1 80 ? 5.315 -5.396 0.372 1.00 96.00 80 PRO A O 1
ATOM 640 N N . ASN A 1 81 ? 3.587 -4.284 1.286 1.00 96.12 81 ASN A N 1
ATOM 641 C CA . ASN A 1 81 ? 3.756 -3.080 0.467 1.00 96.12 81 ASN A CA 1
ATOM 642 C C . ASN A 1 81 ? 5.085 -2.370 0.776 1.00 96.12 81 ASN A C 1
ATOM 644 O O . ASN A 1 81 ? 5.765 -1.912 -0.139 1.00 96.12 81 ASN A O 1
ATOM 648 N N . PHE A 1 82 ? 5.494 -2.328 2.049 1.00 96.75 82 PHE A N 1
ATOM 649 C CA . PHE A 1 82 ? 6.793 -1.777 2.453 1.00 96.75 82 PHE A CA 1
ATOM 650 C C . PHE A 1 82 ? 7.965 -2.607 1.931 1.00 96.75 82 PHE A C 1
ATOM 652 O O . PHE A 1 82 ? 8.926 -2.042 1.415 1.00 96.75 82 PHE A O 1
ATOM 659 N N . ILE A 1 83 ? 7.881 -3.934 2.051 1.00 96.75 83 ILE A N 1
ATOM 660 C CA . ILE A 1 83 ? 8.929 -4.849 1.583 1.00 96.75 83 ILE A CA 1
ATOM 661 C C . ILE A 1 83 ? 9.099 -4.717 0.070 1.00 96.75 83 ILE A C 1
ATOM 663 O O . ILE A 1 83 ? 10.221 -4.565 -0.408 1.00 96.75 83 ILE A O 1
ATOM 667 N N . LEU A 1 84 ? 7.991 -4.717 -0.677 1.00 94.31 84 LEU A N 1
ATOM 668 C CA . LEU A 1 84 ? 8.016 -4.574 -2.126 1.00 94.31 84 LEU A CA 1
ATOM 669 C C . LEU A 1 84 ? 8.647 -3.247 -2.554 1.00 94.31 84 LEU A C 1
ATOM 671 O O . LEU A 1 84 ? 9.552 -3.248 -3.382 1.00 94.31 84 LEU A O 1
ATOM 675 N N . ILE A 1 85 ? 8.194 -2.121 -1.993 1.00 94.50 85 ILE A N 1
ATOM 676 C CA . ILE A 1 85 ? 8.720 -0.802 -2.370 1.00 94.50 85 ILE A CA 1
ATOM 677 C C . ILE A 1 85 ? 10.196 -0.674 -1.979 1.00 94.50 85 ILE A C 1
ATOM 679 O O . ILE A 1 85 ? 10.989 -0.150 -2.760 1.00 94.50 85 ILE A O 1
ATOM 683 N N . GLY A 1 86 ? 10.589 -1.192 -0.811 1.00 95.00 86 GLY A N 1
ATOM 684 C CA . GLY A 1 86 ? 11.993 -1.243 -0.402 1.00 95.00 86 GLY A CA 1
ATOM 685 C C . GLY A 1 86 ? 12.850 -2.057 -1.373 1.00 95.00 86 GLY A C 1
ATOM 686 O O . GLY A 1 86 ? 13.930 -1.617 -1.761 1.00 95.00 86 GLY A O 1
ATOM 687 N N . TRP A 1 87 ? 12.343 -3.205 -1.827 1.00 94.31 87 TRP A N 1
ATOM 688 C CA . TRP A 1 87 ? 13.014 -4.033 -2.825 1.00 94.31 87 TRP A CA 1
ATOM 689 C C . TRP A 1 87 ? 13.106 -3.352 -4.199 1.00 94.31 87 TRP A C 1
ATOM 691 O O . TRP A 1 87 ? 14.171 -3.391 -4.809 1.00 94.31 87 TRP A O 1
ATOM 701 N N . ILE A 1 88 ? 12.049 -2.670 -4.661 1.00 91.88 88 ILE A N 1
ATOM 702 C CA . ILE A 1 88 ? 12.082 -1.866 -5.898 1.00 91.88 88 ILE A CA 1
ATOM 703 C C . ILE A 1 88 ? 13.150 -0.770 -5.787 1.00 91.88 88 ILE A C 1
ATOM 705 O O . ILE A 1 88 ? 13.971 -0.628 -6.689 1.00 91.88 88 ILE A O 1
ATOM 709 N N . GLY A 1 89 ? 13.189 -0.039 -4.667 1.00 92.50 89 GLY A N 1
ATOM 710 C CA . GLY A 1 89 ? 14.217 0.972 -4.397 1.00 92.50 89 GLY A CA 1
ATOM 711 C C . GLY A 1 89 ? 15.632 0.413 -4.456 1.00 92.50 89 GLY A C 1
ATOM 712 O O . GLY A 1 89 ? 16.475 0.953 -5.165 1.00 92.50 89 GLY A O 1
ATOM 713 N N . PHE A 1 90 ? 15.876 -0.710 -3.783 1.00 95.12 90 PHE A N 1
ATOM 714 C CA . PHE A 1 90 ? 17.175 -1.377 -3.811 1.00 95.12 90 PHE A CA 1
ATOM 715 C C . PHE A 1 90 ? 17.557 -1.870 -5.213 1.00 95.12 90 PHE A C 1
ATOM 717 O O . PHE A 1 90 ? 18.698 -1.707 -5.634 1.00 95.12 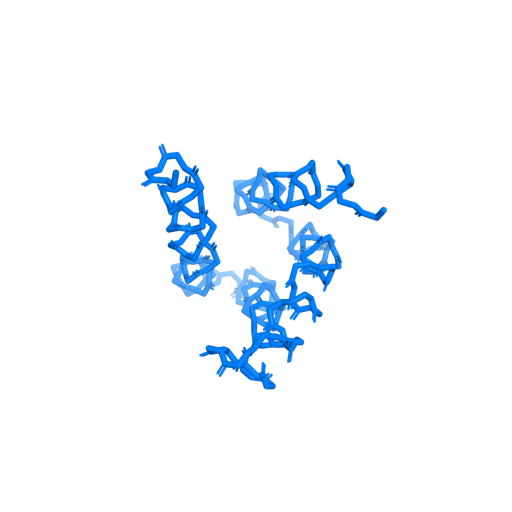90 PHE A O 1
ATOM 724 N N . SER A 1 91 ? 16.605 -2.444 -5.955 1.00 91.25 91 SER A N 1
ATOM 725 C CA . SER A 1 91 ? 16.843 -2.935 -7.314 1.00 91.25 91 SER A CA 1
ATOM 726 C C . SER A 1 91 ? 17.222 -1.811 -8.275 1.00 91.25 91 SER A C 1
ATOM 728 O O . SER A 1 91 ? 18.065 -2.037 -9.131 1.00 91.25 91 SER A O 1
ATOM 730 N N . VAL A 1 92 ? 16.615 -0.627 -8.141 1.00 90.06 92 VAL A N 1
ATOM 731 C CA . VAL A 1 92 ? 16.937 0.541 -8.979 1.00 90.06 92 VAL A CA 1
ATOM 732 C C . VAL A 1 92 ? 18.303 1.127 -8.623 1.00 90.06 92 VAL A C 1
ATOM 734 O O . VAL A 1 92 ? 19.009 1.589 -9.507 1.00 90.06 92 VAL A O 1
ATOM 737 N N . MET A 1 93 ? 18.702 1.091 -7.348 1.00 93.31 93 MET A N 1
ATOM 738 C CA . MET A 1 93 ? 20.026 1.569 -6.924 1.00 93.31 93 MET A CA 1
ATOM 739 C C . MET A 1 93 ? 21.182 0.660 -7.367 1.00 93.31 93 MET A C 1
ATOM 741 O O . MET A 1 93 ? 22.306 1.138 -7.481 1.00 93.31 93 MET A O 1
ATOM 745 N N . ASN A 1 94 ? 20.916 -0.631 -7.576 1.00 93.19 94 ASN A N 1
ATOM 746 C CA . ASN A 1 94 ? 21.918 -1.629 -7.974 1.00 93.19 94 ASN A CA 1
ATOM 747 C C . ASN A 1 94 ? 21.908 -1.953 -9.475 1.00 93.19 94 ASN A C 1
ATOM 749 O O . ASN A 1 94 ? 22.567 -2.909 -9.891 1.00 93.19 94 ASN A O 1
ATOM 753 N N . GLN A 1 95 ? 21.121 -1.218 -10.257 1.00 83.06 95 GLN A N 1
ATOM 754 C CA . GLN A 1 95 ? 21.085 -1.305 -11.713 1.00 83.06 95 GLN A CA 1
ATOM 755 C C . GLN A 1 95 ? 22.116 -0.354 -12.323 1.00 83.06 95 GLN A C 1
ATOM 757 O O . GLN A 1 95 ? 22.735 -0.762 -13.330 1.00 83.06 95 GLN A O 1
#